Protein AF-A0A224Z280-F1 (afdb_monomer_lite)

Structure (mmCIF, N/CA/C/O backbone):
data_AF-A0A224Z280-F1
#
_entry.id   AF-A0A224Z280-F1
#
loop_
_atom_site.group_PDB
_atom_site.id
_atom_site.type_symbol
_atom_site.label_atom_id
_atom_site.label_alt_id
_atom_site.label_comp_id
_atom_site.label_asym_id
_atom_site.label_entity_id
_atom_site.label_seq_id
_atom_site.pdbx_PDB_ins_code
_atom_site.Cartn_x
_atom_site.Cartn_y
_atom_site.Cartn_z
_atom_site.occupancy
_atom_site.B_iso_or_equiv
_atom_site.auth_seq_id
_atom_site.auth_comp_id
_atom_site.auth_asym_id
_atom_site.auth_atom_id
_atom_site.pdbx_PDB_model_num
ATOM 1 N N . MET A 1 1 ? -15.726 -1.869 20.793 1.00 77.56 1 MET A N 1
ATOM 2 C CA . MET A 1 1 ? -16.229 -0.712 20.019 1.00 77.56 1 MET A CA 1
ATOM 3 C C . MET A 1 1 ? -16.221 -0.985 18.522 1.00 77.56 1 MET A C 1
ATOM 5 O O . MET A 1 1 ? -17.290 -1.305 18.036 1.00 77.56 1 MET A O 1
ATOM 9 N N . ILE A 1 2 ? -15.089 -0.979 17.799 1.00 84.94 2 ILE A N 1
ATOM 10 C CA . ILE A 1 2 ? -15.108 -1.210 16.330 1.00 84.94 2 ILE A CA 1
ATOM 11 C C . ILE A 1 2 ? -15.669 -2.599 15.968 1.00 84.94 2 ILE A C 1
ATOM 13 O O . ILE A 1 2 ? -16.635 -2.687 15.223 1.00 84.94 2 ILE A O 1
ATOM 17 N N . LYS A 1 3 ? -15.174 -3.682 16.586 1.00 88.62 3 LYS A N 1
ATOM 18 C CA . LYS A 1 3 ? -15.728 -5.040 16.378 1.00 88.62 3 LYS A CA 1
ATOM 19 C C . LYS A 1 3 ? -17.201 -5.186 16.770 1.00 88.62 3 LYS A C 1
ATOM 21 O O . LYS A 1 3 ? -17.908 -6.008 16.212 1.00 88.62 3 LYS A O 1
ATOM 26 N N . THR A 1 4 ? -17.657 -4.395 17.736 1.00 91.75 4 THR A N 1
ATOM 27 C CA . THR A 1 4 ? -19.055 -4.405 18.184 1.00 91.75 4 THR A CA 1
ATOM 28 C C . THR A 1 4 ? -19.967 -3.747 17.150 1.00 91.75 4 THR A C 1
ATOM 30 O O . THR A 1 4 ? -21.071 -4.226 16.933 1.00 91.75 4 THR A O 1
ATOM 33 N N . ALA A 1 5 ? -19.500 -2.671 16.511 1.00 93.06 5 ALA A N 1
ATOM 34 C CA . ALA A 1 5 ? -20.259 -1.929 15.511 1.00 93.06 5 ALA A CA 1
ATOM 35 C C . ALA A 1 5 ? -20.241 -2.599 14.126 1.00 93.06 5 ALA A C 1
ATOM 37 O O . ALA A 1 5 ? -21.272 -2.633 13.467 1.00 93.06 5 ALA A O 1
ATOM 38 N N . TYR A 1 6 ? -19.096 -3.151 13.707 1.00 92.38 6 TYR A N 1
ATOM 39 C CA . TYR A 1 6 ? -18.882 -3.636 12.333 1.00 92.38 6 TYR A CA 1
ATOM 40 C C . TYR A 1 6 ? -18.770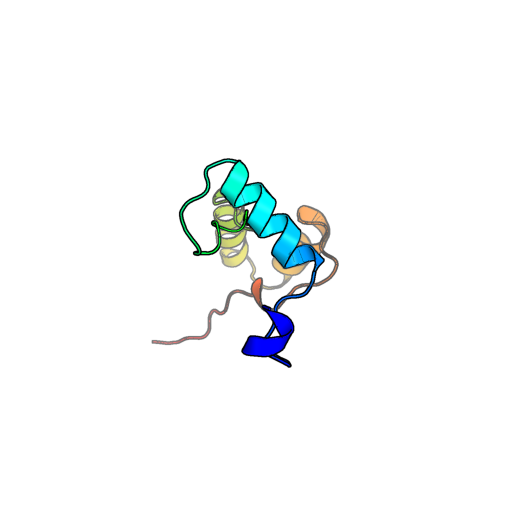 -5.162 12.205 1.00 92.38 6 TYR A C 1
ATOM 42 O O . TYR A 1 6 ? -18.727 -5.676 11.097 1.00 92.38 6 TYR A O 1
ATOM 50 N N . GLN A 1 7 ? -18.739 -5.901 13.319 1.00 92.94 7 GLN A N 1
ATOM 51 C CA . GLN A 1 7 ? -18.727 -7.371 13.345 1.00 92.94 7 GLN A CA 1
ATOM 52 C C . GLN A 1 7 ? -17.680 -7.991 12.397 1.00 92.94 7 GLN A C 1
ATOM 54 O O . GLN A 1 7 ? -16.485 -7.866 12.669 1.00 92.94 7 GLN A O 1
ATOM 59 N N . SER A 1 8 ? -18.113 -8.662 11.321 1.00 93.06 8 SER A N 1
ATOM 60 C CA . SER A 1 8 ? -17.254 -9.306 10.315 1.00 93.06 8 SER A CA 1
ATOM 61 C C . SER A 1 8 ? -16.454 -8.321 9.471 1.00 93.06 8 SER A C 1
ATOM 63 O O . SER A 1 8 ? -15.373 -8.666 9.004 1.00 93.06 8 SER A O 1
ATOM 65 N N . ASP A 1 9 ? -16.963 -7.103 9.317 1.00 92.81 9 ASP A N 1
ATOM 66 C CA . ASP A 1 9 ? -16.384 -6.071 8.456 1.00 92.81 9 ASP A CA 1
ATOM 67 C C . ASP A 1 9 ? -15.423 -5.168 9.247 1.00 92.81 9 ASP A C 1
ATOM 69 O O . ASP A 1 9 ? -14.853 -4.207 8.731 1.00 92.81 9 ASP A O 1
ATOM 73 N N . ALA A 1 10 ? -15.234 -5.465 10.537 1.00 93.38 10 ALA A N 1
ATOM 74 C CA . ALA A 1 10 ? -14.299 -4.754 11.385 1.00 93.38 10 ALA A CA 1
ATOM 75 C C . ALA A 1 10 ? -12.853 -5.033 10.958 1.00 93.38 10 ALA A C 1
ATOM 77 O O . ALA A 1 10 ? -12.424 -6.185 10.894 1.00 93.38 10 ALA A O 1
ATOM 78 N N . MET A 1 11 ? -12.075 -3.962 10.782 1.00 91.94 11 MET A N 1
ATOM 79 C CA . MET A 1 11 ? -10.628 -4.064 10.598 1.00 91.94 11 MET A CA 1
ATOM 80 C C . MET A 1 11 ? -9.970 -4.863 11.728 1.00 91.94 11 MET A C 1
ATOM 82 O O . MET A 1 11 ? -10.400 -4.836 12.892 1.00 91.94 11 MET A O 1
ATOM 86 N N . ASP A 1 12 ? -8.885 -5.554 11.384 1.00 93.12 12 ASP A N 1
ATOM 87 C CA . ASP A 1 12 ? -8.078 -6.24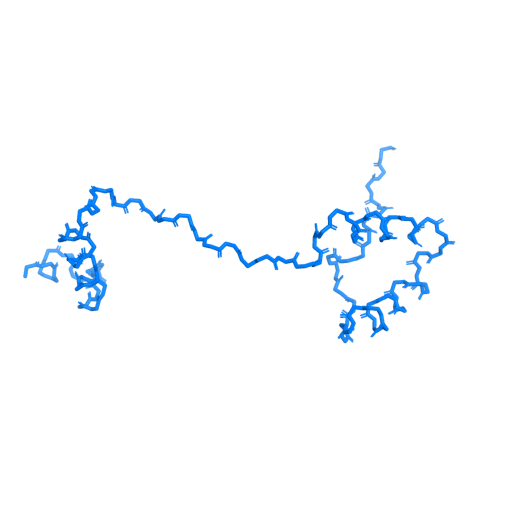6 12.373 1.00 93.12 12 ASP A CA 1
ATOM 88 C C . ASP A 1 12 ? -7.356 -5.258 13.311 1.00 93.12 12 ASP A C 1
ATOM 90 O O . ASP A 1 12 ? -7.312 -4.042 13.106 1.00 93.12 12 ASP A O 1
ATOM 94 N N . ARG A 1 13 ? -6.786 -5.787 14.398 1.00 92.12 13 ARG A N 1
ATOM 95 C CA . ARG A 1 13 ? -6.126 -4.955 15.410 1.00 92.12 13 ARG A CA 1
ATOM 96 C C . ARG A 1 13 ? -4.854 -4.276 14.881 1.00 92.12 13 ARG A C 1
ATOM 98 O O . ARG A 1 13 ? -4.550 -3.174 15.330 1.00 92.12 13 ARG A O 1
ATOM 105 N N . SER A 1 14 ? -4.112 -4.927 13.988 1.00 94.81 14 SER A N 1
ATOM 106 C CA . SER A 1 14 ? -2.885 -4.390 13.388 1.00 94.81 14 SER A CA 1
ATOM 107 C C . SER A 1 14 ? -3.186 -3.190 12.499 1.00 94.81 14 SER A C 1
ATOM 109 O O . SER A 1 14 ? -2.595 -2.136 12.718 1.00 94.81 14 SER A O 1
ATOM 111 N N . SER A 1 15 ? -4.159 -3.302 11.593 1.00 93.25 15 SER A N 1
ATOM 112 C CA . SER A 1 15 ? -4.589 -2.211 10.717 1.00 93.25 15 SER A CA 1
ATOM 113 C C . SER A 1 15 ? -5.087 -1.018 11.527 1.00 93.25 15 SER A C 1
ATOM 115 O O . SER A 1 15 ? -4.687 0.112 11.266 1.00 93.25 15 SER A O 1
ATOM 117 N N . VAL A 1 16 ? -5.894 -1.249 12.571 1.00 93.12 16 VAL A N 1
ATOM 118 C CA . VAL A 1 16 ? -6.344 -0.164 13.464 1.00 93.12 16 VAL A CA 1
ATOM 119 C C . VAL A 1 16 ? -5.158 0.528 14.146 1.00 93.12 16 VAL A C 1
ATOM 121 O O . VAL A 1 16 ? -5.153 1.750 14.273 1.00 93.12 16 VAL A O 1
ATOM 124 N N . SER A 1 17 ? -4.147 -0.232 14.577 1.00 94.44 17 SER A N 1
ATOM 125 C CA . SER A 1 17 ? -2.951 0.330 15.213 1.00 94.44 17 SER A CA 1
ATOM 126 C C . SER A 1 17 ? -2.090 1.139 14.241 1.00 94.44 17 SER A C 1
ATOM 128 O O . SER A 1 17 ? -1.514 2.149 14.642 1.00 94.44 17 SER A O 1
ATOM 130 N N . GLU A 1 18 ? -1.986 0.702 12.988 1.00 94.94 18 GLU A N 1
ATOM 131 C CA . GLU A 1 18 ? -1.251 1.400 11.933 1.00 94.94 18 GLU A CA 1
ATOM 132 C C . GLU A 1 18 ? -1.928 2.726 11.580 1.00 94.94 18 GLU A C 1
ATOM 134 O O . GLU A 1 18 ? -1.289 3.774 11.646 1.00 94.94 18 GLU A O 1
ATOM 139 N N . TRP A 1 19 ? -3.242 2.710 11.342 1.00 94.94 19 TRP A N 1
ATOM 140 C CA . TRP A 1 19 ? -4.026 3.926 11.117 1.00 94.94 19 TRP A CA 1
ATOM 141 C C . TRP A 1 19 ? -3.942 4.898 12.292 1.00 94.94 19 TRP A C 1
ATOM 143 O O . TRP A 1 19 ? -3.725 6.087 12.085 1.00 94.94 19 TRP A O 1
ATOM 153 N N . HIS A 1 20 ? -4.045 4.403 13.529 1.00 94.56 20 HIS A N 1
ATOM 154 C CA . HIS A 1 20 ? -3.878 5.238 14.718 1.00 94.56 20 HIS A CA 1
ATOM 155 C C . HIS A 1 20 ? -2.516 5.947 14.738 1.00 94.56 20 HIS A C 1
ATOM 157 O O . HIS A 1 20 ? -2.453 7.135 15.047 1.00 94.56 20 HIS A O 1
ATOM 163 N N . LYS A 1 21 ? -1.434 5.242 14.385 1.00 96.69 21 LYS A N 1
ATOM 164 C CA . LYS A 1 21 ? -0.096 5.834 14.295 1.00 96.69 21 LYS A CA 1
ATOM 165 C C . LYS A 1 21 ? -0.019 6.895 13.191 1.00 96.69 21 LYS A C 1
ATOM 167 O O . LYS A 1 21 ? 0.444 7.994 13.463 1.00 96.69 21 LYS A O 1
ATOM 172 N N . LEU A 1 22 ? -0.523 6.599 11.993 1.00 95.50 22 LEU A N 1
ATOM 173 C CA . LEU A 1 22 ? -0.521 7.546 10.870 1.00 95.50 22 LEU A CA 1
ATOM 174 C C . LEU A 1 22 ? -1.316 8.820 11.192 1.00 95.50 22 LEU A C 1
ATOM 176 O O . LEU A 1 22 ? -0.867 9.921 10.885 1.00 95.50 22 LEU A O 1
ATOM 180 N N . PHE A 1 23 ? -2.463 8.690 11.864 1.00 94.88 23 PHE A N 1
ATOM 181 C CA . PHE A 1 23 ? -3.241 9.842 12.324 1.00 94.88 23 PHE A CA 1
ATOM 182 C C . PHE A 1 23 ? -2.497 10.652 13.397 1.00 94.88 23 PHE A C 1
ATOM 184 O O . PHE A 1 23 ? -2.525 11.879 13.359 1.00 94.88 23 PHE A O 1
ATOM 191 N N . GLN A 1 24 ? -1.783 10.000 14.323 1.00 96.44 24 GLN A N 1
ATOM 192 C CA . GLN A 1 24 ? -0.918 10.706 15.281 1.00 96.44 24 GLN A CA 1
ATOM 193 C C . GLN A 1 24 ? 0.249 11.440 14.606 1.00 96.44 24 GLN A C 1
ATOM 195 O O . GLN A 1 24 ? 0.687 12.472 15.106 1.00 96.44 24 GLN A O 1
ATOM 200 N N . GLU A 1 25 ? 0.737 10.928 13.477 1.00 96.75 25 GLU A N 1
ATOM 201 C CA . GLU A 1 25 ? 1.798 11.537 12.667 1.00 96.75 25 GLU A CA 1
ATOM 202 C C . GLU A 1 25 ? 1.286 12.668 11.751 1.00 96.75 25 GLU A C 1
ATOM 204 O O . GLU A 1 25 ? 2.078 13.288 11.044 1.00 96.75 25 GLU A O 1
ATOM 209 N N . GLY A 1 26 ? -0.013 12.987 11.800 1.00 95.75 26 GLY A N 1
ATOM 210 C CA . GLY A 1 26 ? -0.606 14.118 11.083 1.00 95.75 26 GLY A CA 1
ATOM 211 C C . GLY A 1 26 ? -1.212 13.773 9.722 1.00 95.75 26 GLY A C 1
ATOM 212 O O . GLY A 1 26 ? -1.533 14.680 8.956 1.00 95.75 26 GLY A O 1
ATOM 213 N N . ARG A 1 27 ? -1.399 12.486 9.396 1.00 94.88 27 ARG A N 1
ATOM 214 C CA . ARG A 1 27 ? -2.259 12.101 8.266 1.00 94.88 27 ARG A CA 1
ATOM 215 C C . ARG A 1 27 ? -3.696 12.530 8.573 1.00 94.88 27 ARG A C 1
ATOM 217 O O . ARG A 1 27 ? -4.180 12.279 9.667 1.00 94.88 27 ARG A O 1
ATOM 224 N N . GLU A 1 28 ? -4.389 13.136 7.613 1.00 94.94 28 GLU A N 1
ATOM 225 C CA . GLU A 1 28 ? -5.792 13.571 7.782 1.00 94.94 28 GLU A CA 1
ATOM 226 C C . GLU A 1 28 ? -6.760 12.889 6.803 1.00 94.94 28 GLU A C 1
ATOM 228 O O . GLU A 1 28 ? -7.970 12.874 7.023 1.00 94.94 28 GLU A O 1
ATOM 233 N N . HIS A 1 29 ? -6.241 12.298 5.724 1.00 93.44 29 HIS A N 1
ATOM 234 C CA . HIS A 1 29 ? -7.038 11.660 4.680 1.00 93.44 29 HIS A CA 1
ATOM 235 C C . HIS A 1 29 ? -7.150 10.144 4.902 1.00 93.44 29 HIS A C 1
ATOM 237 O O . HIS A 1 29 ? -6.241 9.502 5.429 1.00 93.44 29 HIS A O 1
ATOM 243 N N . VAL A 1 30 ? -8.278 9.573 4.471 1.00 90.88 30 VAL A N 1
ATOM 244 C CA . VAL A 1 30 ? -8.595 8.135 4.595 1.00 90.88 30 VAL A CA 1
ATOM 245 C C . VAL A 1 30 ? -8.283 7.363 3.307 1.00 90.88 30 VAL A C 1
ATOM 247 O O . VAL A 1 30 ? -8.229 6.139 3.311 1.00 90.88 30 VAL A O 1
ATOM 250 N N . GLU A 1 31 ? -8.071 8.066 2.198 1.00 92.88 31 GLU A N 1
ATOM 251 C CA . GLU A 1 31 ? -7.774 7.469 0.895 1.00 92.88 31 GLU A CA 1
ATOM 252 C C . GLU A 1 31 ? -6.418 6.753 0.898 1.00 92.88 31 GLU A C 1
ATOM 254 O O . GLU A 1 31 ? -5.485 7.189 1.574 1.00 92.88 31 GLU A O 1
ATOM 259 N N . ASP A 1 32 ? -6.300 5.665 0.137 1.00 87.44 32 ASP A N 1
ATOM 260 C CA . ASP A 1 32 ? -5.037 4.942 -0.012 1.00 87.44 32 ASP A CA 1
ATOM 261 C C . ASP A 1 32 ? -3.978 5.834 -0.664 1.00 87.44 32 ASP A C 1
ATOM 263 O O . ASP A 1 32 ? -4.208 6.452 -1.706 1.00 87.44 32 ASP A O 1
ATOM 267 N N . GLU A 1 33 ? -2.784 5.867 -0.072 1.00 85.56 33 GLU A N 1
ATOM 268 C CA . GLU A 1 33 ? -1.649 6.533 -0.698 1.00 85.56 33 GLU A CA 1
ATOM 269 C C . GLU A 1 33 ? -1.283 5.837 -2.007 1.00 85.56 33 GLU A C 1
ATOM 271 O O . GLU A 1 33 ? -1.440 4.620 -2.170 1.00 85.56 33 GLU A O 1
ATOM 276 N N . GLN A 1 34 ? -0.749 6.619 -2.945 1.00 85.25 34 GLN A N 1
ATOM 277 C CA . GLN A 1 34 ? -0.311 6.096 -4.225 1.00 85.25 34 GLN A CA 1
ATOM 278 C C . GLN A 1 34 ? 0.701 4.977 -3.992 1.00 85.25 34 GLN A C 1
ATOM 280 O O . GLN A 1 34 ? 1.830 5.200 -3.548 1.00 85.25 34 GLN A O 1
ATOM 285 N N . ARG A 1 35 ? 0.283 3.744 -4.290 1.00 80.56 35 ARG A N 1
ATOM 286 C CA . ARG A 1 35 ? 1.148 2.583 -4.138 1.00 80.56 35 ARG A CA 1
ATOM 287 C C . ARG A 1 35 ? 2.390 2.825 -4.977 1.00 80.56 35 ARG A C 1
ATOM 289 O O . ARG A 1 35 ? 2.279 3.061 -6.177 1.00 80.56 35 ARG A O 1
ATOM 296 N N . SER A 1 36 ? 3.561 2.740 -4.347 1.00 75.19 36 SER A N 1
ATOM 297 C CA . SER A 1 36 ? 4.825 2.776 -5.072 1.00 75.19 36 SER A CA 1
ATOM 298 C C . SER A 1 36 ? 4.789 1.687 -6.140 1.00 75.19 36 SER A C 1
ATOM 300 O O . SER A 1 36 ? 4.823 0.486 -5.844 1.00 75.19 36 SER A O 1
ATOM 302 N N . GLU A 1 37 ? 4.623 2.104 -7.392 1.00 73.94 37 GLU A N 1
ATOM 303 C CA . GLU A 1 37 ? 4.681 1.179 -8.501 1.00 73.94 37 GLU A CA 1
ATOM 304 C C . GLU A 1 37 ? 6.110 0.667 -8.587 1.00 73.94 37 GLU A C 1
ATOM 306 O O . GLU A 1 37 ? 7.083 1.426 -8.604 1.00 73.94 37 GLU A O 1
ATOM 311 N N . ARG A 1 38 ? 6.254 -0.655 -8.657 1.00 68.38 38 ARG A N 1
ATOM 312 C CA . ARG A 1 38 ? 7.550 -1.242 -8.959 1.00 68.38 38 ARG A CA 1
ATOM 313 C C . ARG A 1 38 ? 7.951 -0.748 -10.344 1.00 68.38 38 ARG A C 1
ATOM 315 O O . ARG A 1 38 ? 7.301 -1.123 -11.319 1.00 68.38 38 ARG A O 1
ATOM 322 N N . ALA A 1 39 ? 9.028 0.034 -10.425 1.00 57.91 39 ALA A N 1
ATOM 323 C CA . ALA A 1 39 ? 9.618 0.439 -11.693 1.00 57.91 39 ALA A CA 1
ATOM 324 C C . ALA A 1 39 ? 9.895 -0.819 -12.528 1.00 57.91 39 ALA A C 1
ATOM 326 O O . ALA A 1 39 ? 10.816 -1.597 -12.264 1.00 57.91 39 ALA A O 1
ATOM 327 N N . SER A 1 40 ? 9.030 -1.081 -13.505 1.00 54.72 40 SER A N 1
ATOM 328 C CA . SER A 1 40 ? 9.210 -2.203 -14.406 1.00 54.72 40 SER A CA 1
ATOM 329 C C . SER A 1 40 ? 10.263 -1.772 -15.414 1.00 54.72 40 SER A C 1
ATOM 331 O O . SER A 1 40 ? 9.947 -1.081 -16.378 1.00 54.72 40 SER A O 1
ATOM 333 N N . MET A 1 41 ? 11.519 -2.170 -15.191 1.00 53.94 41 MET A N 1
ATOM 334 C CA . MET A 1 41 ? 12.637 -1.887 -16.109 1.00 53.94 41 MET A CA 1
ATOM 335 C C . MET A 1 41 ? 12.323 -2.299 -17.563 1.00 53.94 41 MET A C 1
ATOM 337 O O . MET A 1 41 ? 12.875 -1.746 -18.509 1.00 53.94 41 MET A O 1
ATOM 341 N N . ALA A 1 42 ? 11.383 -3.231 -17.754 1.00 57.12 42 ALA A N 1
ATOM 342 C CA . ALA A 1 42 ? 10.891 -3.672 -19.055 1.00 57.12 42 ALA A CA 1
ATOM 343 C C . ALA A 1 42 ? 10.152 -2.587 -19.867 1.00 57.12 42 ALA A C 1
ATOM 345 O O . ALA A 1 42 ? 10.084 -2.706 -21.085 1.00 57.12 42 ALA A O 1
ATOM 346 N N . LYS A 1 43 ? 9.602 -1.544 -19.228 1.00 58.22 43 LYS A N 1
ATOM 347 C CA . LYS A 1 43 ? 8.844 -0.468 -19.895 1.00 58.22 43 LYS A CA 1
ATOM 348 C C . LYS A 1 43 ? 9.648 0.818 -20.122 1.00 58.22 43 LYS A C 1
ATOM 350 O O . LYS A 1 43 ? 9.051 1.829 -20.471 1.00 58.22 43 LYS A O 1
ATOM 355 N N . SER A 1 44 ? 10.968 0.810 -19.906 1.00 67.69 44 SER A N 1
ATOM 356 C CA . SER A 1 44 ? 11.801 1.962 -20.279 1.00 67.69 44 SER A CA 1
ATOM 357 C C . SER A 1 44 ? 11.594 2.288 -21.760 1.00 67.69 44 SER A C 1
ATOM 359 O O . SER A 1 44 ? 11.596 1.373 -22.584 1.00 67.69 44 SER A O 1
ATOM 361 N N . GLU A 1 45 ? 11.431 3.568 -22.099 1.00 69.00 45 GLU A N 1
ATOM 362 C CA . GLU A 1 45 ? 11.218 4.033 -23.478 1.00 69.00 45 GLU A CA 1
ATOM 363 C C . GLU A 1 45 ? 12.313 3.510 -24.422 1.00 69.00 45 GLU A C 1
ATOM 365 O O . GLU A 1 45 ? 12.042 3.051 -25.528 1.00 69.00 45 GLU A O 1
ATOM 370 N N . 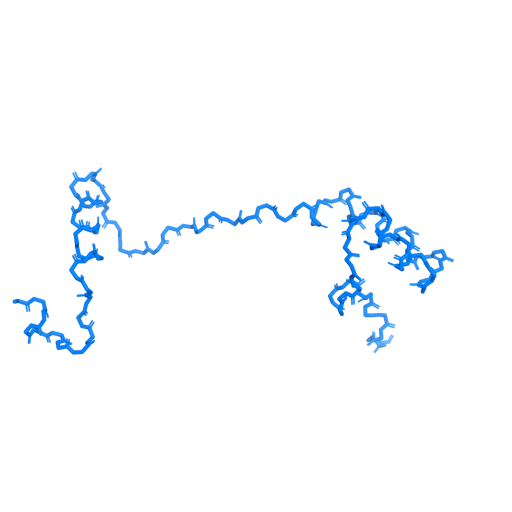GLU A 1 46 ? 13.551 3.441 -23.932 1.00 71.94 46 GLU A N 1
ATOM 371 C CA . GLU A 1 46 ? 14.683 2.865 -24.656 1.00 71.94 46 GLU A CA 1
ATOM 372 C C . GLU A 1 46 ? 14.469 1.379 -25.000 1.00 71.94 46 GLU A C 1
ATOM 374 O O . GLU A 1 46 ? 14.767 0.931 -26.111 1.00 71.94 46 GLU A O 1
ATOM 379 N N . ASN A 1 47 ? 13.909 0.608 -24.065 1.00 68.69 47 ASN A N 1
ATOM 380 C CA . ASN A 1 47 ? 13.602 -0.806 -24.271 1.00 68.69 47 ASN A CA 1
ATOM 381 C C . ASN A 1 47 ? 12.418 -0.979 -25.233 1.00 68.69 47 ASN A C 1
ATOM 383 O O . ASN A 1 47 ? 12.423 -1.910 -26.038 1.00 68.69 47 ASN A O 1
ATOM 387 N N . LEU A 1 48 ? 11.447 -0.060 -25.222 1.00 73.31 48 LEU A N 1
ATOM 388 C CA . LEU A 1 48 ? 10.326 -0.059 -26.166 1.00 73.31 48 LEU A CA 1
ATOM 389 C C . LEU A 1 48 ? 10.782 0.241 -27.598 1.00 73.31 48 LEU A C 1
ATOM 391 O O . LEU A 1 48 ? 10.358 -0.453 -28.523 1.00 73.31 48 LEU A O 1
ATOM 395 N N . VAL A 1 49 ? 11.674 1.217 -27.785 1.00 75.19 49 VAL A N 1
ATOM 396 C CA . VAL A 1 49 ? 12.257 1.549 -29.097 1.00 75.19 49 VAL A CA 1
ATOM 397 C C . VAL A 1 49 ? 13.079 0.380 -29.641 1.00 75.19 49 VAL A C 1
ATOM 399 O O . VAL A 1 49 ? 12.916 0.005 -30.804 1.00 75.19 49 VAL A O 1
ATOM 402 N N . LYS A 1 50 ? 13.904 -0.257 -28.797 1.00 70.25 50 LYS A N 1
ATOM 403 C CA . LYS A 1 50 ? 14.675 -1.453 -29.181 1.00 70.25 50 LYS A CA 1
ATOM 404 C C . LYS A 1 50 ? 13.756 -2.589 -29.625 1.00 70.25 50 LYS A C 1
ATOM 406 O O . LYS A 1 50 ? 13.930 -3.112 -30.722 1.00 70.25 50 LYS A O 1
ATOM 411 N N . VAL A 1 51 ? 12.737 -2.917 -28.827 1.00 69.50 51 VAL A N 1
ATOM 412 C CA . VAL A 1 51 ? 11.757 -3.957 -29.174 1.00 69.50 51 VAL A CA 1
ATOM 413 C C . VAL A 1 51 ? 11.031 -3.616 -30.480 1.00 69.50 51 VAL A C 1
ATOM 415 O O . VAL A 1 51 ? 10.950 -4.470 -31.355 1.00 69.50 51 VAL A O 1
ATOM 418 N N . ARG A 1 52 ? 10.568 -2.374 -30.677 1.00 71.94 52 ARG A N 1
ATOM 419 C CA . ARG A 1 52 ? 9.882 -1.959 -31.918 1.00 71.94 52 ARG A CA 1
ATOM 420 C C . ARG A 1 52 ? 10.751 -2.121 -33.165 1.00 71.94 52 ARG A C 1
ATOM 422 O O . ARG A 1 52 ? 10.273 -2.662 -34.158 1.00 71.94 52 ARG A O 1
ATOM 429 N N . ASN A 1 53 ? 12.013 -1.702 -33.111 1.00 68.94 53 ASN A N 1
ATOM 430 C CA . ASN A 1 53 ? 12.927 -1.810 -34.252 1.00 68.94 53 ASN A CA 1
ATOM 431 C C . ASN A 1 53 ? 13.243 -3.272 -34.609 1.00 68.94 53 ASN A C 1
ATOM 433 O O . ASN A 1 53 ? 13.330 -3.609 -35.786 1.00 68.94 53 ASN A O 1
ATOM 437 N N . LEU A 1 54 ? 13.357 -4.144 -33.605 1.00 61.38 54 LEU A N 1
ATOM 438 C CA . LEU A 1 54 ? 13.667 -5.570 -33.778 1.00 61.38 54 LEU A CA 1
ATOM 439 C C . LEU A 1 54 ? 12.468 -6.390 -34.282 1.00 61.38 54 LEU A C 1
ATOM 441 O O . LEU A 1 54 ? 12.636 -7.378 -34.991 1.00 61.38 54 LEU A O 1
ATOM 445 N N . LEU A 1 55 ? 11.242 -5.973 -33.965 1.00 63.25 55 LEU A N 1
ATOM 446 C CA . LEU A 1 55 ? 10.030 -6.615 -34.484 1.00 63.25 55 LEU A CA 1
ATOM 447 C C . LEU A 1 55 ? 9.804 -6.365 -35.977 1.00 63.25 55 LEU A C 1
ATOM 449 O O . LEU A 1 55 ? 9.136 -7.173 -36.622 1.00 63.25 55 LEU A O 1
ATOM 453 N N . ASN A 1 56 ? 10.357 -5.272 -36.509 1.00 65.69 56 ASN A N 1
ATOM 454 C CA . ASN A 1 56 ? 10.258 -4.912 -37.920 1.00 65.69 56 ASN A CA 1
ATOM 455 C C . ASN A 1 56 ? 11.222 -5.709 -38.820 1.00 65.69 56 ASN A C 1
ATOM 457 O O . ASN A 1 56 ? 11.008 -5.725 -40.028 1.00 65.69 56 ASN A O 1
ATOM 461 N N . SER A 1 57 ? 12.260 -6.358 -38.272 1.00 61.44 57 SER A N 1
ATOM 462 C CA . SER A 1 57 ? 13.271 -7.079 -39.062 1.00 61.44 57 SER A CA 1
ATOM 463 C C . SER A 1 57 ? 13.016 -8.584 -39.177 1.00 61.44 57 SER A C 1
ATOM 465 O O . SER A 1 57 ? 13.106 -9.102 -40.284 1.00 61.44 57 SER A O 1
ATOM 467 N N . ASP A 1 58 ? 12.658 -9.289 -38.094 1.00 61.53 58 ASP A N 1
ATOM 468 C CA . ASP A 1 58 ? 12.137 -10.664 -38.178 1.00 61.53 58 ASP A CA 1
ATOM 469 C C . ASP A 1 58 ? 11.434 -11.109 -36.877 1.00 61.53 58 ASP A C 1
ATOM 471 O O . ASP A 1 58 ? 12.044 -11.394 -35.840 1.00 61.53 58 ASP A O 1
ATOM 475 N N . ARG A 1 59 ? 10.098 -11.146 -36.915 1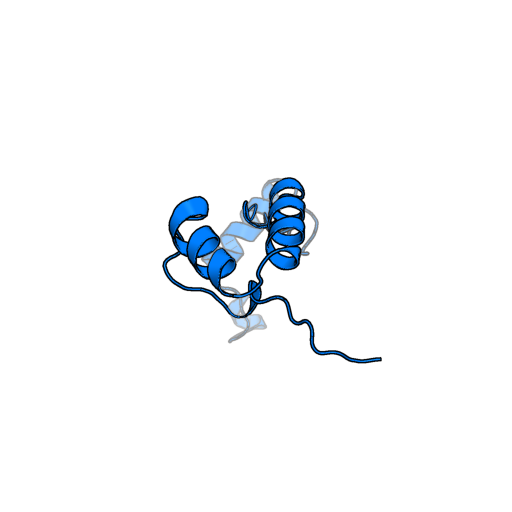.00 58.56 59 ARG A N 1
ATOM 476 C CA . ARG A 1 59 ? 9.229 -11.063 -35.724 1.00 58.56 59 ARG A CA 1
ATOM 477 C C . ARG A 1 59 ? 9.304 -12.266 -34.773 1.00 58.56 59 ARG A C 1
ATOM 479 O O . ARG A 1 59 ? 8.924 -12.147 -33.609 1.00 58.56 59 ARG A O 1
ATOM 486 N N . ARG A 1 60 ? 9.701 -13.447 -35.260 1.00 58.53 60 ARG A N 1
ATOM 487 C CA . ARG A 1 60 ? 9.626 -14.710 -34.491 1.00 58.53 60 ARG A CA 1
ATOM 488 C C . ARG A 1 60 ? 10.966 -15.189 -33.946 1.00 58.53 60 ARG A C 1
ATOM 490 O O . ARG A 1 60 ? 10.994 -15.631 -32.802 1.00 58.53 60 ARG A O 1
ATOM 497 N N . SER A 1 61 ? 12.041 -15.093 -34.727 1.00 60.16 61 SER A N 1
ATOM 498 C CA . SER A 1 61 ? 13.354 -15.6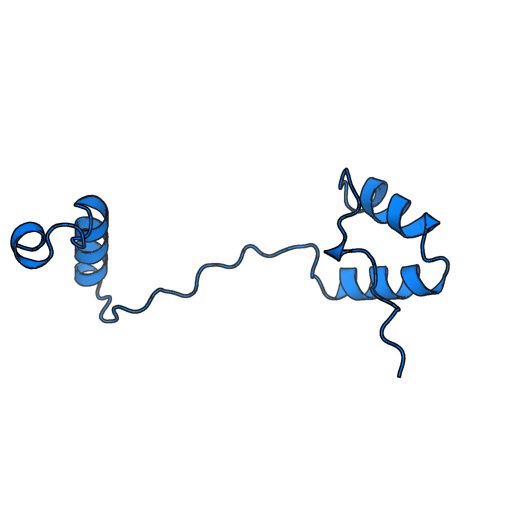10 -34.313 1.00 60.16 61 SER A CA 1
ATOM 499 C C . SER A 1 61 ? 13.988 -14.729 -33.233 1.00 60.16 61 SER A C 1
ATOM 501 O O . SER A 1 61 ? 14.475 -15.224 -32.220 1.00 60.16 61 SER A O 1
ATOM 503 N N . ILE A 1 62 ? 13.860 -13.410 -33.385 1.00 60.84 62 ILE A N 1
ATOM 504 C CA . ILE A 1 62 ? 14.532 -12.429 -32.526 1.00 60.84 62 ILE A CA 1
ATOM 505 C C . ILE A 1 62 ? 13.815 -12.262 -31.177 1.00 60.84 62 ILE A C 1
ATOM 507 O O . ILE A 1 62 ? 14.434 -11.967 -30.161 1.00 60.84 62 ILE A O 1
ATOM 511 N N . MET A 1 63 ? 12.499 -12.492 -31.117 1.00 63.22 63 MET A N 1
ATOM 512 C CA . MET A 1 63 ? 11.755 -12.414 -29.854 1.00 63.22 63 MET A CA 1
ATOM 513 C C . MET A 1 63 ? 12.214 -13.486 -28.861 1.00 63.22 63 MET A C 1
ATOM 515 O O . MET A 1 63 ? 12.258 -13.227 -27.662 1.00 63.22 63 MET A O 1
ATOM 519 N N . HIS A 1 64 ? 12.560 -14.677 -29.360 1.00 63.41 64 HIS A N 1
ATOM 520 C CA . HIS A 1 64 ? 13.133 -15.726 -28.529 1.00 63.41 64 HIS A CA 1
ATOM 521 C C . HIS A 1 64 ? 14.501 -15.280 -28.002 1.00 63.41 64 HIS A C 1
ATOM 523 O O . HIS A 1 64 ? 14.682 -15.243 -26.791 1.00 63.41 64 HIS A O 1
ATOM 529 N N . GLU A 1 65 ? 15.391 -14.836 -28.895 1.00 65.44 65 GLU A N 1
ATOM 530 C CA . GLU A 1 65 ? 16.746 -14.360 -28.578 1.00 65.44 65 GLU A CA 1
ATOM 531 C C . GLU A 1 65 ? 16.748 -13.196 -27.570 1.00 65.44 65 GLU A C 1
ATOM 533 O O . GLU A 1 65 ? 17.390 -13.281 -26.531 1.00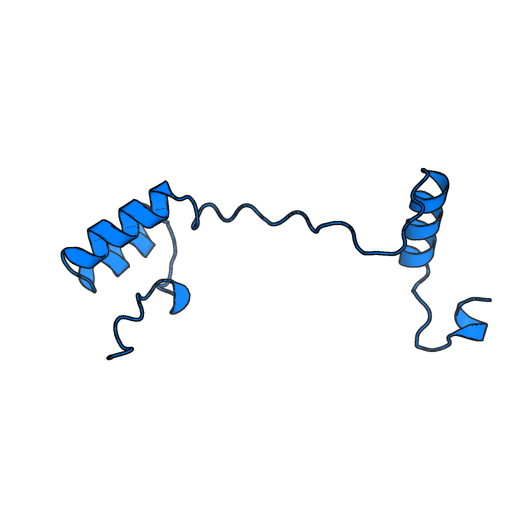 65.44 65 GLU A O 1
ATOM 538 N N . ILE A 1 66 ? 15.936 -12.153 -27.769 1.00 66.00 66 ILE A N 1
ATOM 539 C CA . ILE A 1 66 ? 15.852 -11.012 -26.838 1.00 66.00 66 ILE A CA 1
ATOM 540 C C . ILE A 1 66 ? 15.339 -11.444 -25.462 1.00 66.00 66 ILE A C 1
ATOM 542 O O . ILE A 1 66 ? 15.841 -10.985 -24.435 1.00 66.00 66 ILE A O 1
ATOM 546 N N . VAL A 1 67 ? 14.311 -12.293 -25.418 1.00 67.12 67 VAL A N 1
ATOM 547 C CA . VAL A 1 67 ? 13.702 -12.714 -24.153 1.00 67.12 67 VAL A CA 1
ATOM 548 C C . VAL A 1 67 ? 14.681 -13.574 -23.361 1.00 67.12 67 VAL A C 1
ATOM 550 O O . VAL A 1 67 ? 14.864 -13.309 -22.173 1.00 67.12 67 VAL A O 1
ATOM 553 N N . THR A 1 68 ? 15.344 -14.540 -24.001 1.00 66.00 68 THR A N 1
ATOM 554 C CA . THR A 1 68 ? 16.263 -15.453 -23.311 1.00 66.00 68 THR A CA 1
ATOM 555 C C . THR A 1 68 ? 17.645 -14.859 -23.067 1.00 66.00 68 THR A C 1
ATOM 557 O O . THR A 1 68 ? 18.169 -15.026 -21.968 1.00 66.00 68 THR A O 1
ATOM 560 N N . GLU A 1 69 ? 18.225 -14.157 -24.041 1.00 65.94 69 GLU A N 1
ATOM 561 C CA . GLU A 1 69 ? 19.631 -13.729 -24.007 1.00 65.94 69 GLU A CA 1
ATOM 562 C C . GLU A 1 69 ? 19.802 -12.285 -23.517 1.00 65.94 69 GLU A C 1
ATOM 564 O O . GLU A 1 69 ? 20.677 -12.023 -22.695 1.00 65.94 69 GLU A O 1
ATOM 569 N N . ASN A 1 70 ? 18.927 -11.354 -23.917 1.00 61.47 70 ASN A N 1
ATOM 570 C CA . ASN A 1 70 ? 19.090 -9.931 -23.571 1.00 61.47 70 ASN A CA 1
ATOM 571 C C . ASN A 1 70 ? 18.340 -9.529 -22.294 1.00 61.47 70 ASN A C 1
ATOM 573 O O . ASN A 1 70 ? 18.764 -8.617 -21.586 1.00 61.47 70 ASN A O 1
ATOM 577 N N . LEU A 1 71 ? 17.206 -10.176 -22.011 1.00 68.19 71 LEU A N 1
ATOM 578 C CA . LEU A 1 71 ? 16.355 -9.872 -20.856 1.00 68.19 71 LEU A CA 1
ATOM 579 C C . LEU A 1 71 ? 16.451 -10.928 -19.743 1.00 68.19 71 LEU A C 1
ATOM 581 O O . LEU A 1 71 ? 15.930 -10.701 -18.649 1.00 68.19 71 LEU A O 1
ATOM 585 N N . GLY A 1 72 ? 17.097 -12.073 -20.001 1.00 64.44 72 GLY A N 1
ATOM 586 C CA . GLY A 1 72 ? 17.263 -13.165 -19.031 1.00 64.44 72 GLY A CA 1
ATOM 587 C C . GLY A 1 72 ? 15.948 -13.829 -18.600 1.00 64.44 72 GLY A C 1
ATOM 588 O O . GLY A 1 72 ? 15.856 -14.439 -17.531 1.00 64.44 72 GLY A O 1
ATOM 589 N N . LEU A 1 73 ? 14.893 -13.687 -19.400 1.00 67.75 73 LEU A N 1
ATOM 590 C CA . LEU A 1 73 ? 13.568 -14.222 -19.128 1.00 67.75 73 LEU A CA 1
ATOM 591 C C . LEU A 1 73 ? 13.442 -15.623 -19.738 1.00 67.75 73 LEU A C 1
ATOM 593 O O . LEU A 1 73 ? 13.719 -15.856 -20.907 1.00 67.75 73 LEU A O 1
ATOM 597 N N . ARG A 1 74 ? 12.973 -16.589 -18.944 1.00 65.25 74 ARG A N 1
ATOM 598 C CA . ARG A 1 74 ? 12.929 -18.006 -19.361 1.00 65.25 74 ARG A CA 1
ATOM 599 C C . ARG A 1 74 ? 11.818 -18.358 -20.354 1.00 65.25 74 ARG A C 1
ATOM 601 O O . ARG A 1 74 ? 11.847 -19.448 -20.914 1.00 65.25 74 ARG A O 1
ATOM 608 N N . LYS A 1 75 ? 10.795 -17.514 -20.513 1.00 61.88 75 LYS A N 1
ATOM 609 C CA . LYS A 1 75 ? 9.637 -17.785 -21.380 1.00 61.88 75 LYS A CA 1
ATOM 610 C C . LYS A 1 75 ? 9.120 -16.498 -22.007 1.00 61.88 75 LYS A C 1
ATOM 612 O O . LYS A 1 75 ? 9.017 -15.474 -21.333 1.00 61.88 75 LYS A O 1
ATOM 617 N N . VAL A 1 76 ? 8.720 -16.588 -23.271 1.00 63.22 76 VAL A N 1
ATOM 618 C CA . VAL A 1 76 ? 7.985 -15.529 -23.965 1.00 63.22 76 VAL A CA 1
ATOM 619 C C . VAL A 1 76 ? 6.551 -15.506 -23.431 1.00 63.22 76 VAL A C 1
ATOM 621 O O . VAL A 1 76 ? 5.811 -16.480 -23.556 1.00 63.22 76 VAL A O 1
ATOM 624 N N . CYS A 1 77 ? 6.151 -14.397 -22.814 1.00 60.00 77 CYS A N 1
ATOM 625 C CA . CYS A 1 77 ? 4.772 -14.185 -22.376 1.00 60.00 77 CYS A CA 1
ATOM 626 C C . CYS A 1 77 ? 3.950 -13.552 -23.505 1.00 60.00 77 CYS A C 1
ATOM 628 O O . CYS A 1 77 ? 4.461 -12.704 -24.230 1.00 60.00 77 CYS A O 1
ATOM 630 N N . ALA A 1 78 ? 2.650 -13.860 -23.586 1.00 59.78 78 ALA A N 1
ATOM 631 C CA . ALA A 1 78 ? 1.735 -13.273 -24.578 1.00 59.78 78 ALA A CA 1
ATOM 632 C C . ALA A 1 78 ? 1.736 -11.728 -24.589 1.00 59.78 78 ALA A C 1
ATOM 634 O O . ALA A 1 78 ? 1.497 -11.122 -25.622 1.00 59.78 78 ALA A O 1
ATOM 635 N N . LYS A 1 79 ? 2.084 -11.091 -23.460 1.00 62.06 79 LYS A N 1
ATOM 636 C CA . LYS A 1 79 ? 2.242 -9.629 -23.329 1.00 62.06 79 LYS A CA 1
ATOM 637 C C . LYS A 1 79 ? 3.417 -9.041 -24.127 1.00 62.06 79 LYS A C 1
ATOM 639 O O . LYS A 1 79 ? 3.429 -7.841 -24.361 1.00 62.06 79 LYS A O 1
ATOM 644 N N . LEU A 1 80 ? 4.413 -9.858 -24.475 1.00 61.91 80 LEU A N 1
ATOM 645 C CA . LEU A 1 80 ? 5.588 -9.466 -25.265 1.00 61.91 80 LEU A CA 1
ATOM 646 C C . LEU A 1 80 ? 5.429 -9.817 -26.750 1.00 61.91 80 LEU A C 1
ATOM 648 O O . LEU A 1 80 ? 6.209 -9.349 -27.573 1.00 61.91 80 LEU A O 1
ATOM 652 N N . VAL A 1 81 ? 4.421 -10.627 -27.094 1.00 59.38 81 VAL A N 1
ATOM 653 C CA . VAL A 1 81 ? 4.076 -10.929 -28.482 1.00 59.38 81 VAL A CA 1
ATOM 654 C C . VAL A 1 81 ? 3.342 -9.714 -29.047 1.00 59.38 81 VAL A C 1
ATOM 656 O O . VAL A 1 81 ? 2.276 -9.362 -28.539 1.00 59.38 81 VAL A O 1
ATOM 659 N N . PRO A 1 82 ? 3.860 -9.058 -30.093 1.00 56.72 82 PRO A N 1
ATOM 660 C CA . PRO A 1 82 ? 3.174 -7.920 -30.681 1.00 56.72 82 PRO A CA 1
ATOM 661 C C . PRO A 1 82 ? 1.915 -8.423 -31.370 1.00 56.72 82 PRO A C 1
ATOM 663 O O . PRO A 1 82 ? 1.977 -9.249 -32.289 1.00 56.72 82 PRO A O 1
ATOM 666 N N . ASN A 1 83 ? 0.770 -7.929 -30.918 1.00 57.88 83 ASN A N 1
ATOM 667 C CA . ASN A 1 83 ? -0.529 -8.303 -31.448 1.00 57.88 83 ASN A CA 1
ATOM 668 C C . ASN A 1 83 ? -0.772 -7.580 -32.786 1.00 57.88 83 ASN A C 1
ATOM 670 O O . ASN A 1 83 ? -1.516 -6.612 -32.851 1.00 57.88 83 ASN A O 1
ATOM 674 N N . VAL A 1 84 ? -0.092 -8.003 -33.859 1.00 55.06 84 VAL A N 1
ATOM 675 C CA . VAL A 1 84 ? -0.254 -7.420 -35.214 1.00 55.06 84 VAL A CA 1
ATOM 676 C C . VAL A 1 84 ? -1.415 -8.085 -35.960 1.00 55.06 84 VAL A C 1
ATOM 678 O O . VAL A 1 84 ? -1.274 -8.472 -37.111 1.00 55.06 84 VAL A O 1
ATOM 681 N N . LEU A 1 85 ? -2.545 -8.297 -35.287 1.00 48.03 85 LEU A N 1
ATOM 682 C CA . LEU A 1 85 ? -3.796 -8.725 -35.915 1.00 48.03 85 LEU A CA 1
ATOM 683 C C . LEU A 1 85 ? -4.963 -8.007 -35.234 1.00 48.03 85 LEU A C 1
ATOM 685 O O . LEU A 1 85 ? -5.690 -8.552 -34.409 1.00 48.03 85 LEU A O 1
ATOM 689 N N . SER A 1 86 ? -5.125 -6.741 -35.584 1.00 43.81 86 SER A N 1
ATOM 690 C CA . SER A 1 86 ? -6.420 -6.067 -35.593 1.00 43.81 86 SER A CA 1
ATOM 691 C C . SER A 1 86 ? -6.416 -5.275 -36.890 1.00 43.81 86 SER A C 1
ATOM 693 O O . SER A 1 86 ? -5.864 -4.184 -36.954 1.00 43.81 86 SER A O 1
ATOM 695 N N . ASN A 1 87 ? -6.862 -5.944 -37.953 1.00 38.91 87 ASN A N 1
ATOM 696 C CA . ASN A 1 87 ? -7.067 -5.336 -39.259 1.00 38.91 87 ASN A CA 1
ATOM 697 C C . ASN A 1 87 ? -8.171 -4.281 -39.116 1.00 38.91 87 ASN A C 1
ATOM 699 O O . ASN A 1 87 ? -9.273 -4.628 -38.687 1.00 38.91 87 ASN A O 1
ATOM 703 N N . GLU A 1 88 ? -7.872 -3.045 -39.500 1.00 37.16 88 GLU A N 1
ATOM 704 C CA . GLU A 1 88 ? -8.798 -2.229 -40.289 1.00 37.16 88 GLU A CA 1
ATOM 705 C C . GLU A 1 88 ? -8.250 -2.184 -41.717 1.00 37.16 88 GLU A C 1
ATOM 707 O O . GLU A 1 88 ? -7.016 -1.995 -41.859 1.00 37.16 88 GLU A O 1
#

Organism: NCBI:txid60191

Radius of gyration: 23.54 Å; chains: 1; bounding box: 40×32×60 Å

InterPro domains:
  IPR052709 Transposase-Methyltransferase Hybrid [PTHR46060] (2-74)

Foldseek 3Di:
DQCVVQPPNRDDPVVVVVVVVVVVVPDDDPDDDDPPDDPPPCPPPVNVVVLVVVCVPPNPPVLVCCCCPVVVHPDDDPVSRPPPPDDD

Secondary structure (DSSP, 8-state):
-HHHHHGGGPPPHHHHHHHHHHHHTT----SPP-------GGG-HHHHHHHHHHHTT-TTHHHHHIIIIIS--SS--GGGS-------

Sequence (88 aa):
MIKTAYQSDAMDRSSVSEWHKLFQEGREHVEDEQRSERASMAKSEENLVKVRNLLNSDRRSIMHEIVTENLGLRKVCAKLVPNVLSNE

pLDDT: mean 74.17, std 15.97, range [37.16, 96.75]